Protein AF-A0A348NZU4-F1 (afdb_monomer)

Nearest PDB structures (foldseek):
  6n63-assembly1_A-2  TM=2.749E-01  e=9.359E+00  Bacillus thermotolerans

Radius of gyration: 24.14 Å; Cα contacts (8 Å, |Δi|>4): 125; chains: 1; bounding box: 86×50×65 Å

pLDDT: mean 83.08, std 14.69, range [43.44, 96.75]

Solvent-accessible surface area (backbone atoms only — not comparable to full-atom values): 9177 Å² total; per-residue (Å²): 138,81,87,81,83,78,77,77,78,71,71,75,77,76,75,78,59,59,68,66,48,52,54,33,46,44,37,43,55,51,35,53,50,51,49,52,45,66,75,73,54,88,54,62,79,61,49,61,56,48,52,56,51,52,53,51,50,47,50,50,52,41,21,52,49,51,31,54,50,37,58,75,42,63,61,69,43,71,56,90,98,50,76,77,40,77,54,50,66,66,57,48,31,51,46,29,57,78,37,34,90,55,45,45,53,54,45,31,48,50,32,42,80,46,81,42,73,66,43,33,66,64,30,52,54,22,48,50,53,24,53,52,46,54,49,52,53,51,54,54,48,53,54,50,51,54,52,50,52,53,50,51,52,53,54,51,53,62,60,74,76,108

Foldseek 3Di:
DDDDPPPPPPPPPPPDPVLLVCLLCLLVVLLVVLVVCLVPPPDLVVSLVVLVVSVLCSLLVSLVSLLVLCVVLVPFDDDPPDDGDNQPSVNSSCCCNVVVVPSVLVSLQCSVVSPDDNCNVSNVVSVVSSCVSSVVSNVVSVVVVVVVVVVVVVVVVVVVVD

Secondary structure (DSSP, 8-state):
-----------------HHHHHHHHHHHHHHHHHHHHHHH---HHHHHHHHHHHHHHHHHHHHHHHHHHHHHTTPPB--TTS--B---HHHHHHHHHHTHHHHHHHHHHHGGGGTSPP-HHHHHHHHHHHHHHHHHHHHHHHHHHHHHHHHHHHHHHHHHT-

Mean predicted aligned error: 9.35 Å

Structure (mmCIF, N/CA/C/O backbone):
data_AF-A0A348NZU4-F1
#
_entry.id   AF-A0A348NZU4-F1
#
loop_
_atom_site.group_PDB
_atom_site.id
_atom_site.type_symbol
_atom_site.label_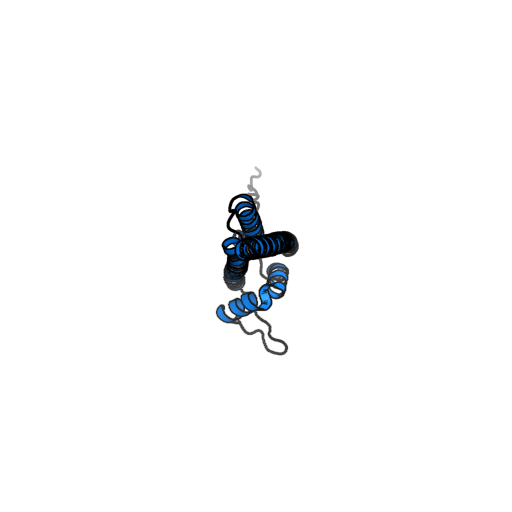atom_id
_atom_site.label_alt_id
_atom_site.label_comp_id
_atom_site.label_asym_id
_atom_site.label_entity_id
_atom_site.label_seq_id
_atom_site.pdbx_PDB_ins_code
_atom_site.Cartn_x
_atom_site.Cartn_y
_atom_site.Cartn_z
_atom_site.occupancy
_atom_site.B_iso_or_equiv
_atom_site.auth_seq_id
_atom_site.auth_comp_id
_atom_site.auth_asym_id
_atom_site.auth_atom_id
_atom_site.pdbx_PDB_model_num
ATOM 1 N N . MET A 1 1 ? -52.828 32.272 22.223 1.00 43.44 1 MET A N 1
ATOM 2 C CA . MET A 1 1 ? -51.726 32.696 21.336 1.00 43.44 1 MET A CA 1
ATOM 3 C C . MET A 1 1 ? -50.494 31.901 21.742 1.00 43.44 1 MET A C 1
ATOM 5 O O . MET A 1 1 ? -49.780 32.313 22.641 1.00 43.44 1 MET A O 1
ATOM 9 N N . GLU A 1 2 ? -50.460 30.599 21.468 1.00 45.62 2 GLU A N 1
ATOM 10 C CA . GLU A 1 2 ? -50.046 29.972 20.194 1.00 45.62 2 GLU A CA 1
ATOM 11 C C . GLU A 1 2 ? -48.579 30.257 19.826 1.00 45.62 2 GLU A C 1
ATOM 13 O O . GLU A 1 2 ? -48.223 31.330 19.358 1.00 45.62 2 GLU A O 1
ATOM 18 N N . GLU A 1 3 ? -47.760 29.242 20.125 1.00 50.81 3 GLU A N 1
ATOM 19 C CA . GLU A 1 3 ? -46.849 28.582 19.187 1.00 50.81 3 GLU A CA 1
ATOM 20 C C . GLU A 1 3 ? -45.723 29.392 18.518 1.00 50.81 3 GLU A C 1
ATOM 22 O O . GLU A 1 3 ? -45.912 30.100 17.539 1.00 50.81 3 GLU A O 1
ATOM 27 N N . SER A 1 4 ? -44.485 29.131 18.955 1.00 44.97 4 SER A N 1
ATOM 28 C CA . SER A 1 4 ? -43.408 28.762 18.023 1.00 44.97 4 SER A CA 1
ATOM 29 C C . SER A 1 4 ? -42.232 28.155 18.797 1.00 44.97 4 SER A C 1
ATOM 31 O O . SER A 1 4 ? -41.207 28.793 19.045 1.00 44.97 4 SER A O 1
ATOM 33 N N . LYS A 1 5 ? -42.362 26.886 19.210 1.00 51.88 5 LYS A N 1
ATOM 34 C CA . LYS A 1 5 ? -41.175 26.069 19.494 1.00 51.88 5 LYS A CA 1
ATOM 35 C C . LYS A 1 5 ? -40.518 25.800 18.144 1.00 51.88 5 LYS A C 1
ATOM 37 O O . LYS A 1 5 ? -40.930 24.888 17.435 1.00 51.88 5 LYS A O 1
ATOM 42 N N . ARG A 1 6 ? -39.514 26.604 17.781 1.00 49.66 6 ARG A N 1
ATOM 43 C CA . ARG A 1 6 ? -38.605 26.277 16.678 1.00 49.66 6 ARG A CA 1
ATOM 44 C C . ARG A 1 6 ? -37.961 24.932 16.989 1.00 49.66 6 ARG A C 1
ATOM 46 O O . ARG A 1 6 ? -37.033 24.839 17.786 1.00 49.66 6 ARG A O 1
ATOM 53 N N . THR A 1 7 ? -38.468 23.883 16.362 1.00 50.97 7 THR A N 1
ATOM 54 C CA . THR A 1 7 ? -37.725 22.653 16.138 1.00 50.97 7 THR A CA 1
ATOM 55 C C . THR A 1 7 ? -36.561 22.998 15.222 1.00 50.97 7 THR A C 1
ATOM 57 O O . THR A 1 7 ? -36.670 22.926 13.998 1.00 50.97 7 THR A O 1
ATOM 60 N N . GLU A 1 8 ? -35.440 23.407 15.814 1.00 48.34 8 GLU A N 1
ATOM 61 C CA . GLU A 1 8 ? -34.141 23.305 15.164 1.00 48.34 8 GLU A CA 1
ATOM 62 C C . GLU A 1 8 ? -33.879 21.819 14.924 1.00 48.34 8 GLU A C 1
ATOM 64 O O . GLU A 1 8 ? -33.349 21.089 15.762 1.00 48.34 8 GLU A O 1
ATOM 69 N N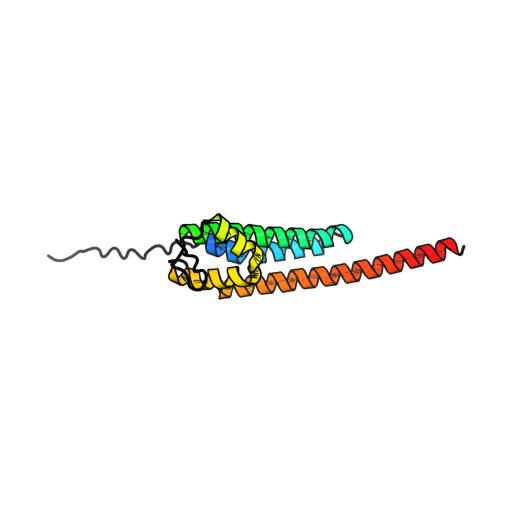 . SER A 1 9 ? -34.318 21.362 13.753 1.00 47.00 9 SER A N 1
ATOM 70 C CA . SER A 1 9 ? -33.854 20.146 13.105 1.00 47.00 9 SER A CA 1
ATOM 71 C C . SER A 1 9 ? -32.351 20.304 12.860 1.00 47.00 9 SER A C 1
ATOM 73 O O . SER A 1 9 ? -31.900 20.629 11.760 1.00 47.00 9 SER A O 1
ATOM 75 N N . SER A 1 10 ? -31.562 20.097 13.910 1.00 48.75 10 SER A N 1
ATOM 76 C CA . SER A 1 10 ? -30.127 19.892 13.814 1.00 48.75 10 SER A CA 1
ATOM 77 C C . SER A 1 10 ? -29.921 18.520 13.186 1.00 48.75 10 SER A C 1
ATOM 79 O O . SER A 1 10 ? -29.762 17.511 13.866 1.00 48.75 10 SER A O 1
ATOM 81 N N . ILE A 1 11 ? -29.975 18.465 11.852 1.00 56.72 11 ILE A N 1
ATOM 82 C CA . ILE A 1 11 ? -29.445 17.325 11.107 1.00 56.72 11 ILE A CA 1
ATOM 83 C C . ILE A 1 11 ? -28.011 17.166 11.621 1.00 56.72 11 ILE A C 1
ATOM 85 O O . ILE A 1 11 ? -27.210 18.085 11.421 1.00 56.72 11 ILE A O 1
ATOM 89 N N . PRO A 1 12 ? -27.669 16.078 12.337 1.00 46.19 12 PRO A N 1
ATOM 90 C CA . PRO A 1 12 ? -26.336 15.944 12.887 1.00 46.19 12 PRO A CA 1
ATOM 91 C C . PRO A 1 12 ? -25.381 15.936 11.701 1.00 46.19 12 PRO A C 1
ATOM 93 O O . PRO A 1 12 ? -25.459 15.055 10.842 1.00 46.19 12 PRO A O 1
ATOM 96 N N . ALA A 1 13 ? -24.516 16.951 11.622 1.00 51.81 13 ALA A N 1
ATOM 97 C CA . ALA A 1 13 ? -23.493 17.036 10.597 1.00 51.81 13 ALA A CA 1
ATOM 98 C C . ALA A 1 13 ? -22.702 15.727 10.640 1.00 51.81 13 ALA A C 1
ATOM 100 O O . ALA A 1 13 ? -21.972 15.449 11.595 1.00 51.81 13 ALA A O 1
ATOM 101 N N . LYS A 1 14 ? -22.924 14.872 9.638 1.00 56.31 14 LYS A N 1
ATOM 102 C CA . LYS A 1 14 ? -22.301 13.557 9.533 1.00 56.31 14 LYS A CA 1
ATOM 103 C C . LYS A 1 14 ? -20.797 13.780 9.472 1.00 56.31 14 LYS A C 1
ATOM 105 O O . LYS A 1 14 ? -20.267 14.146 8.427 1.00 56.31 14 LYS A O 1
ATOM 110 N N . LYS A 1 15 ? -20.123 13.614 10.612 1.00 69.12 15 LYS A N 1
ATOM 111 C CA . LYS A 1 15 ? -18.692 13.884 10.744 1.00 69.12 15 LYS A CA 1
ATOM 112 C C . LYS A 1 15 ? -17.953 13.061 9.689 1.00 69.12 15 LYS A C 1
ATOM 114 O O . LYS A 1 15 ? -18.077 11.835 9.658 1.00 69.12 15 LYS A O 1
ATOM 119 N N . ILE A 1 16 ? -17.247 13.740 8.789 1.00 70.69 16 ILE A N 1
ATOM 120 C CA . ILE A 1 16 ? -16.512 13.088 7.705 1.00 70.69 16 ILE A CA 1
ATOM 121 C C . ILE A 1 16 ? -15.408 12.231 8.337 1.00 70.69 16 ILE A C 1
ATOM 123 O O . ILE A 1 16 ? -14.595 12.715 9.127 1.00 70.69 16 ILE A O 1
ATOM 127 N N . ASP A 1 17 ? -15.402 10.939 8.013 1.00 85.00 17 ASP A N 1
ATOM 128 C CA . ASP A 1 17 ? -14.414 9.970 8.494 1.00 85.00 17 ASP A CA 1
ATOM 129 C C . ASP A 1 17 ? -13.147 10.051 7.632 1.00 85.00 17 ASP A C 1
ATOM 131 O O . ASP A 1 17 ? -12.917 9.226 6.750 1.00 85.00 17 ASP A O 1
ATOM 135 N N . ILE A 1 18 ? -12.365 11.115 7.843 1.00 89.94 18 ILE A N 1
ATOM 136 C CA . ILE A 1 18 ? -11.174 11.432 7.039 1.00 89.94 18 ILE A CA 1
ATOM 137 C C . ILE A 1 18 ? -10.131 10.315 7.138 1.00 89.94 18 ILE A C 1
ATOM 139 O O . ILE A 1 18 ? -9.565 9.920 6.124 1.00 89.94 18 ILE A O 1
ATOM 143 N N . ILE A 1 19 ? -9.895 9.775 8.340 1.00 90.12 19 ILE A N 1
ATOM 144 C CA . ILE A 1 19 ? -8.892 8.719 8.534 1.00 90.12 19 ILE A CA 1
ATOM 145 C C . ILE A 1 19 ? -9.328 7.448 7.803 1.00 90.12 19 ILE A C 1
ATOM 147 O O . ILE A 1 19 ? -8.547 6.893 7.033 1.00 90.12 19 ILE A O 1
ATOM 151 N N . GLY A 1 20 ? -10.592 7.036 7.957 1.00 90.00 20 GLY A N 1
ATOM 152 C CA . GLY A 1 20 ? -11.137 5.903 7.215 1.00 90.00 20 GLY A CA 1
ATOM 153 C C . GLY A 1 20 ? -11.099 6.105 5.695 1.00 90.00 20 GLY A C 1
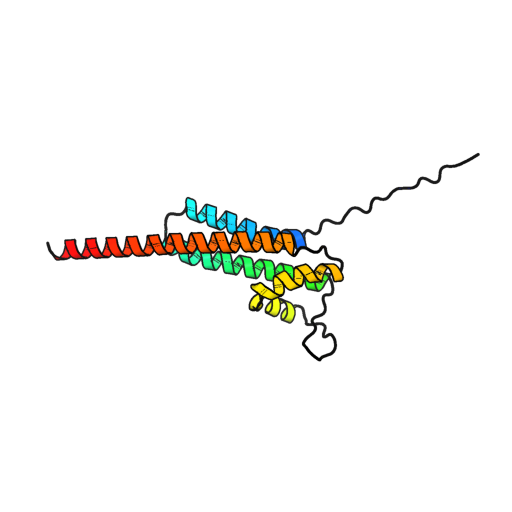ATOM 154 O O . GLY A 1 20 ? -10.803 5.170 4.955 1.00 90.00 20 GLY A O 1
ATOM 155 N N . PHE A 1 21 ? -11.336 7.325 5.214 1.00 91.94 21 PHE A N 1
ATOM 156 C CA . PHE A 1 21 ? -11.216 7.650 3.793 1.00 91.94 21 PHE A CA 1
ATOM 157 C C . PHE A 1 21 ? -9.770 7.533 3.286 1.00 91.94 21 PHE A C 1
ATOM 159 O O . PHE A 1 21 ? -9.535 6.884 2.268 1.00 91.94 21 PHE A O 1
ATOM 166 N N . LEU A 1 22 ? -8.796 8.092 4.014 1.00 94.69 22 LEU A N 1
ATOM 167 C CA . LEU A 1 22 ? -7.371 8.014 3.665 1.00 94.69 22 LEU A CA 1
ATOM 168 C C . LEU A 1 22 ? -6.860 6.568 3.616 1.00 94.69 22 LEU A C 1
ATOM 170 O O . LEU A 1 22 ? -6.074 6.206 2.743 1.00 94.69 22 LEU A O 1
ATOM 174 N N . MET A 1 23 ? -7.352 5.734 4.530 1.00 92.44 23 MET A N 1
ATOM 175 C CA . MET A 1 23 ? -7.081 4.300 4.577 1.00 92.44 23 MET A CA 1
ATOM 176 C C . MET A 1 23 ? -7.514 3.583 3.289 1.00 92.44 23 MET A C 1
ATOM 178 O O . MET A 1 23 ? -6.752 2.794 2.740 1.00 92.44 23 MET A O 1
ATOM 182 N N . VAL A 1 24 ? -8.701 3.911 2.771 1.00 94.31 24 VAL A N 1
ATOM 183 C CA . VAL A 1 24 ? -9.248 3.318 1.540 1.00 94.31 24 VAL A CA 1
ATOM 184 C C . VAL A 1 24 ? -8.583 3.869 0.281 1.00 94.31 24 VAL A C 1
ATOM 186 O O . VAL A 1 24 ? -8.318 3.112 -0.649 1.00 94.31 24 VAL A O 1
ATOM 189 N N . ILE A 1 25 ? -8.328 5.175 0.211 1.00 95.56 25 ILE A N 1
ATOM 190 C CA . ILE A 1 25 ? -7.815 5.812 -1.011 1.00 95.56 25 ILE A CA 1
ATOM 191 C C . ILE A 1 25 ? -6.309 5.572 -1.211 1.00 95.56 25 ILE A C 1
ATOM 193 O O . ILE A 1 25 ? -5.827 5.617 -2.337 1.00 95.56 25 ILE A O 1
ATOM 197 N N . SER A 1 26 ? -5.556 5.288 -0.144 1.00 95.06 26 SER A N 1
ATOM 198 C CA . SER A 1 26 ? -4.098 5.116 -0.199 1.00 95.06 26 SER A CA 1
ATOM 199 C C . SER A 1 26 ? -3.627 4.055 -1.215 1.00 95.06 26 SER A C 1
ATOM 201 O O . SER A 1 26 ? -2.773 4.391 -2.044 1.00 95.06 26 SER A O 1
ATOM 203 N N . PRO A 1 27 ? -4.165 2.819 -1.235 1.00 95.38 27 PRO A N 1
ATOM 204 C CA . PRO A 1 27 ? -3.790 1.836 -2.252 1.00 95.38 27 PRO A CA 1
ATOM 205 C C . PRO A 1 27 ? -4.201 2.251 -3.672 1.00 95.38 27 PRO A C 1
ATOM 207 O O . PRO A 1 27 ? -3.474 1.970 -4.623 1.00 95.38 27 PRO A O 1
ATOM 210 N N . LEU A 1 28 ? -5.309 2.985 -3.836 1.00 96.31 28 LEU A N 1
ATOM 211 C CA . LEU A 1 28 ? -5.722 3.516 -5.142 1.00 96.31 28 LEU A CA 1
ATOM 212 C C . LEU A 1 28 ? -4.737 4.568 -5.660 1.00 96.31 28 LEU A C 1
ATOM 214 O O . LEU A 1 28 ? -4.289 4.473 -6.798 1.00 96.31 28 LEU A O 1
ATOM 218 N N . ILE A 1 29 ? -4.340 5.524 -4.816 1.00 96.62 29 ILE A N 1
ATOM 219 C CA . ILE A 1 29 ? -3.323 6.530 -5.164 1.00 96.62 29 ILE A CA 1
ATOM 220 C C . ILE A 1 29 ? -2.005 5.841 -5.522 1.00 96.62 29 ILE A C 1
ATOM 222 O O . ILE A 1 29 ? -1.381 6.183 -6.522 1.00 96.62 29 ILE A O 1
ATOM 226 N N . SER A 1 30 ? -1.618 4.827 -4.748 1.00 96.00 30 SER A N 1
ATOM 227 C CA . SER A 1 30 ? -0.408 4.041 -5.008 1.00 96.00 30 SER A CA 1
ATOM 228 C C . SER A 1 30 ? -0.491 3.301 -6.350 1.00 96.00 30 SER A C 1
ATOM 230 O O . SER A 1 30 ? 0.486 3.263 -7.088 1.00 96.00 30 SER A O 1
ATOM 232 N N . SER A 1 31 ? -1.669 2.781 -6.712 1.00 95.81 31 SER A N 1
ATOM 233 C CA . SER A 1 31 ? -1.916 2.153 -8.020 1.00 95.81 31 SER A CA 1
ATOM 234 C C . SER A 1 31 ? -1.753 3.147 -9.168 1.00 95.81 31 SER A C 1
ATOM 236 O O . SER A 1 31 ? -1.063 2.853 -10.139 1.00 95.81 31 SER A O 1
ATOM 238 N N . ILE A 1 32 ? -2.359 4.333 -9.054 1.00 95.44 32 ILE A N 1
ATOM 239 C CA . ILE A 1 32 ? -2.252 5.398 -10.064 1.00 95.44 32 ILE A CA 1
ATOM 240 C C . ILE A 1 32 ? -0.791 5.820 -10.228 1.00 95.44 32 ILE A C 1
ATOM 242 O O . ILE A 1 32 ? -0.312 5.968 -11.348 1.00 95.44 32 ILE A O 1
ATOM 246 N N . PHE A 1 33 ? -0.074 5.967 -9.115 1.00 93.69 33 PHE A N 1
ATOM 247 C CA . PHE A 1 33 ? 1.342 6.309 -9.118 1.00 93.69 33 PHE A CA 1
ATOM 248 C C . PHE A 1 33 ? 2.198 5.245 -9.816 1.00 93.69 33 PHE A C 1
ATOM 250 O O . PHE A 1 33 ? 3.050 5.596 -10.628 1.00 93.69 33 PHE A O 1
ATOM 257 N N . LEU A 1 34 ? 1.937 3.955 -9.569 1.00 92.75 34 LEU A N 1
ATOM 258 C CA . LEU A 1 34 ? 2.610 2.853 -10.267 1.00 92.75 34 LEU A CA 1
ATOM 259 C C . LEU A 1 34 ? 2.350 2.882 -11.774 1.00 92.75 34 LEU A C 1
ATOM 261 O O . LEU A 1 34 ? 3.286 2.719 -12.548 1.00 92.75 34 LEU A O 1
ATOM 265 N N . TRP A 1 35 ? 1.106 3.116 -12.195 1.00 93.75 35 TRP A N 1
ATOM 266 C CA . TRP A 1 35 ? 0.755 3.217 -13.613 1.00 93.75 35 TRP A CA 1
ATOM 267 C C . TRP A 1 35 ? 1.406 4.414 -14.294 1.00 93.75 35 TRP A C 1
ATOM 269 O O . TRP A 1 35 ? 1.950 4.271 -15.384 1.00 93.75 35 TRP A O 1
ATOM 279 N N . TYR A 1 36 ? 1.390 5.578 -13.645 1.00 91.06 36 TYR A N 1
ATOM 280 C CA . TYR A 1 36 ? 2.106 6.752 -14.130 1.00 91.06 36 TYR A CA 1
ATOM 281 C C . TYR A 1 36 ? 3.591 6.426 -14.321 1.00 91.06 36 TYR A C 1
ATOM 283 O O . TYR A 1 36 ? 4.143 6.615 -15.400 1.00 91.06 36 TYR A O 1
ATOM 291 N N . TRP A 1 37 ? 4.229 5.843 -13.309 1.00 88.38 37 TRP A N 1
ATOM 292 C CA . TRP A 1 37 ? 5.635 5.467 -13.401 1.00 88.38 37 TRP A CA 1
ATOM 293 C C . TRP A 1 37 ? 5.888 4.460 -14.535 1.00 88.38 37 TRP A C 1
ATOM 295 O O . TRP A 1 37 ? 6.821 4.641 -15.309 1.00 88.38 37 TRP A O 1
ATOM 305 N N . PHE A 1 38 ? 5.031 3.445 -14.676 1.00 88.44 38 PHE A N 1
ATOM 306 C CA . PHE A 1 38 ? 5.124 2.410 -15.714 1.00 88.44 38 PHE A CA 1
ATOM 307 C C . PHE A 1 38 ? 4.985 2.935 -17.140 1.00 88.44 38 PHE A C 1
ATOM 309 O O . PHE A 1 38 ? 5.598 2.386 -18.050 1.00 88.44 38 PHE A O 1
ATOM 316 N N . LEU A 1 39 ? 4.201 3.992 -17.348 1.00 88.12 39 LEU A N 1
ATOM 317 C CA . LEU A 1 39 ? 4.003 4.573 -18.674 1.00 88.12 39 LEU A CA 1
ATOM 318 C C . LEU A 1 39 ? 5.092 5.577 -19.066 1.00 88.12 39 LEU A C 1
ATOM 320 O O . LEU A 1 39 ? 5.333 5.755 -20.257 1.00 88.12 39 LEU A O 1
ATOM 324 N N . TYR A 1 40 ? 5.720 6.245 -18.094 1.00 84.31 40 TYR A N 1
ATOM 325 C CA . TYR A 1 40 ? 6.592 7.395 -18.363 1.00 84.31 40 TYR A CA 1
ATOM 326 C C . TYR A 1 40 ? 8.074 7.180 -18.040 1.00 84.31 40 TYR A C 1
ATOM 328 O O . TYR A 1 40 ? 8.892 8.002 -18.451 1.00 84.31 40 TYR A O 1
ATOM 336 N N . ILE A 1 41 ? 8.451 6.125 -17.310 1.00 76.94 41 ILE A N 1
ATOM 337 C CA . ILE A 1 41 ? 9.845 5.890 -16.911 1.00 76.94 41 ILE A CA 1
ATOM 338 C C . ILE A 1 41 ? 10.374 4.623 -17.579 1.00 76.94 41 ILE A C 1
ATOM 340 O O . ILE A 1 41 ? 9.940 3.520 -17.279 1.00 76.94 41 ILE A O 1
ATOM 344 N N . ASP A 1 42 ? 11.360 4.802 -18.459 1.00 70.69 42 ASP A N 1
ATOM 345 C CA . ASP A 1 42 ? 11.856 3.756 -19.370 1.00 70.69 42 ASP A CA 1
ATOM 346 C C . ASP A 1 42 ? 12.941 2.848 -18.752 1.00 70.69 42 ASP A C 1
ATOM 348 O O . ASP A 1 42 ? 13.435 1.912 -19.374 1.00 70.69 42 ASP A O 1
ATOM 352 N N . VAL A 1 43 ? 13.359 3.116 -17.508 1.00 74.69 43 VAL A N 1
ATOM 353 C CA . VAL A 1 43 ? 14.467 2.387 -16.870 1.00 74.69 43 VAL A CA 1
ATOM 354 C C . VAL A 1 43 ? 13.945 1.160 -16.115 1.00 74.69 43 VAL A C 1
ATOM 356 O O . VAL A 1 43 ? 13.563 1.250 -14.948 1.00 74.69 43 VAL A O 1
ATOM 359 N N . ILE A 1 44 ? 13.976 -0.004 -16.770 1.00 71.62 44 ILE A N 1
ATOM 360 C CA . ILE A 1 44 ? 13.388 -1.270 -16.286 1.00 71.62 44 ILE A CA 1
ATOM 361 C C . ILE A 1 44 ? 13.950 -1.727 -14.929 1.00 71.62 44 ILE A C 1
ATOM 363 O O . ILE A 1 44 ? 13.180 -2.005 -14.011 1.00 71.62 44 ILE A O 1
ATOM 367 N N . VAL A 1 45 ? 15.280 -1.765 -14.759 1.00 70.44 45 VAL A N 1
ATOM 368 C CA . VAL A 1 45 ? 15.919 -2.247 -13.509 1.00 70.44 45 VAL A CA 1
ATOM 369 C C . VAL A 1 45 ? 15.535 -1.381 -12.308 1.00 70.44 45 VAL A C 1
ATOM 371 O O . VAL A 1 45 ? 15.273 -1.884 -11.215 1.00 70.44 45 VAL A O 1
ATOM 374 N N . VAL A 1 46 ? 15.473 -0.068 -12.530 1.00 73.56 46 VAL A N 1
ATOM 375 C CA . VAL A 1 46 ? 15.029 0.909 -11.536 1.00 73.56 46 VAL A CA 1
ATOM 376 C C . VAL A 1 46 ? 13.555 0.645 -11.236 1.00 73.56 46 VAL A C 1
ATOM 378 O O . VAL A 1 46 ? 13.202 0.419 -10.089 1.00 73.56 46 VAL A O 1
ATOM 381 N N . MET A 1 47 ? 12.693 0.531 -12.244 1.00 74.69 47 MET A N 1
ATOM 382 C CA . MET A 1 47 ? 11.261 0.305 -12.041 1.00 74.69 47 MET A CA 1
ATOM 383 C C . MET A 1 47 ? 10.912 -0.903 -11.154 1.00 74.69 47 MET A C 1
ATOM 385 O O . MET A 1 47 ? 10.064 -0.761 -10.269 1.00 74.69 47 MET A O 1
ATOM 389 N N . THR A 1 48 ? 11.565 -2.058 -11.320 1.00 78.44 48 THR A N 1
ATOM 390 C CA . THR A 1 48 ? 11.252 -3.261 -10.523 1.00 78.44 48 THR A CA 1
ATOM 391 C C . THR A 1 48 ? 11.469 -3.037 -9.023 1.00 78.44 48 THR A C 1
ATOM 393 O O . THR A 1 48 ? 10.638 -3.438 -8.208 1.00 78.44 48 THR A O 1
ATOM 396 N N . GLN A 1 49 ? 12.540 -2.339 -8.631 1.00 83.12 49 GLN A N 1
ATOM 397 C CA . GLN A 1 49 ? 12.805 -2.025 -7.221 1.00 83.12 49 GLN A CA 1
ATOM 398 C C . GLN A 1 49 ? 11.770 -1.050 -6.647 1.00 83.12 49 GLN A C 1
ATOM 400 O O . GLN A 1 49 ? 11.359 -1.175 -5.491 1.00 83.12 49 GLN A O 1
ATOM 405 N N . TYR A 1 50 ? 11.300 -0.102 -7.458 1.00 85.75 50 TYR A N 1
ATOM 406 C CA . TYR A 1 50 ? 10.360 0.923 -7.012 1.00 85.75 50 TYR A CA 1
ATOM 407 C C . TYR A 1 50 ? 8.965 0.353 -6.752 1.00 85.75 50 TYR A C 1
ATOM 409 O O . TYR A 1 50 ? 8.275 0.863 -5.871 1.00 85.75 50 TYR A O 1
ATOM 417 N N . ILE A 1 51 ? 8.566 -0.740 -7.415 1.00 90.12 51 ILE A N 1
ATOM 418 C CA . ILE A 1 51 ? 7.315 -1.446 -7.085 1.00 90.12 51 ILE A CA 1
ATOM 419 C C . ILE A 1 51 ? 7.329 -1.900 -5.624 1.00 90.12 51 ILE A C 1
ATOM 421 O O . ILE A 1 51 ? 6.373 -1.641 -4.893 1.00 90.12 51 ILE A O 1
ATOM 425 N N . PHE A 1 52 ? 8.422 -2.521 -5.172 1.00 90.50 52 PHE A N 1
ATOM 426 C CA . PHE A 1 52 ? 8.557 -2.962 -3.782 1.00 90.50 52 PHE A CA 1
ATOM 427 C C . PHE A 1 52 ? 8.576 -1.791 -2.802 1.00 90.50 52 PHE A C 1
ATOM 429 O O . PHE A 1 52 ? 7.968 -1.880 -1.736 1.00 90.50 52 PHE A O 1
ATOM 436 N N . VAL A 1 53 ? 9.216 -0.678 -3.171 1.00 92.19 53 VAL A N 1
ATOM 437 C CA . VAL A 1 53 ? 9.207 0.548 -2.361 1.00 92.19 53 VAL A CA 1
ATOM 438 C C . VAL A 1 53 ? 7.790 1.095 -2.223 1.00 92.19 53 VAL A C 1
ATOM 440 O O . VAL A 1 53 ? 7.362 1.389 -1.109 1.00 92.19 53 VAL A O 1
ATOM 443 N N . VAL A 1 54 ? 7.033 1.189 -3.318 1.00 94.19 54 VAL A N 1
ATOM 444 C CA . VAL A 1 54 ? 5.641 1.653 -3.277 1.00 94.19 54 VAL A CA 1
ATOM 445 C C . VAL A 1 54 ? 4.793 0.706 -2.431 1.00 94.19 54 VAL A C 1
ATOM 447 O O . VAL A 1 54 ? 4.104 1.178 -1.536 1.00 94.19 54 VAL A O 1
ATOM 450 N N . LEU A 1 55 ? 4.902 -0.613 -2.621 1.00 93.56 55 LEU A N 1
ATOM 451 C CA . LEU A 1 55 ? 4.209 -1.609 -1.793 1.00 93.56 55 LEU A CA 1
ATOM 452 C C . LEU A 1 55 ? 4.510 -1.424 -0.301 1.00 93.56 55 LEU A C 1
ATOM 454 O O . LEU A 1 55 ? 3.586 -1.343 0.512 1.00 93.56 55 LEU A O 1
ATOM 458 N N . ALA A 1 56 ? 5.790 -1.310 0.059 1.00 94.50 56 ALA A N 1
ATOM 459 C CA . ALA A 1 56 ? 6.222 -1.115 1.436 1.00 94.50 56 ALA A CA 1
ATOM 460 C C . ALA A 1 56 ? 5.681 0.196 2.021 1.00 94.50 56 ALA A C 1
ATOM 462 O O . ALA A 1 56 ? 5.155 0.199 3.135 1.00 94.50 56 ALA A O 1
ATOM 463 N N . LEU A 1 57 ? 5.746 1.297 1.267 1.00 96.00 57 LEU A N 1
ATOM 464 C CA . LEU A 1 57 ? 5.227 2.596 1.691 1.00 96.00 57 LEU A CA 1
ATOM 465 C C . LEU A 1 57 ? 3.705 2.578 1.856 1.00 96.00 57 LEU A C 1
ATOM 467 O O . LEU A 1 57 ? 3.207 3.107 2.847 1.00 96.00 57 LEU A O 1
ATOM 471 N N . THR A 1 58 ? 2.958 1.941 0.951 1.00 95.81 58 THR A N 1
ATOM 472 C CA . THR A 1 58 ? 1.498 1.806 1.057 1.00 95.81 58 THR A CA 1
ATOM 473 C C . THR A 1 58 ? 1.113 1.011 2.304 1.00 95.81 58 THR A C 1
ATOM 475 O O . THR A 1 58 ? 0.263 1.451 3.084 1.00 95.81 58 THR A O 1
ATOM 478 N N . VAL A 1 59 ? 1.754 -0.139 2.534 1.00 95.38 59 VAL A N 1
ATOM 479 C CA . VAL A 1 59 ? 1.510 -0.984 3.713 1.00 95.38 59 VAL A CA 1
ATOM 480 C C . VAL A 1 59 ? 1.871 -0.238 4.995 1.00 95.38 59 VAL A C 1
ATOM 482 O O . VAL A 1 59 ? 1.077 -0.213 5.937 1.00 95.38 59 VAL A O 1
ATOM 485 N N . LEU A 1 60 ? 3.024 0.430 5.032 1.00 96.56 60 LEU A N 1
ATOM 486 C CA . LEU A 1 60 ? 3.470 1.204 6.188 1.00 96.56 60 LEU A CA 1
ATOM 487 C C . LEU A 1 60 ? 2.520 2.369 6.483 1.00 96.56 60 LEU A C 1
ATOM 489 O O . LEU A 1 60 ? 2.070 2.533 7.616 1.00 96.56 60 LEU A O 1
ATOM 493 N N . PHE A 1 61 ? 2.162 3.149 5.465 1.00 96.19 61 PHE A N 1
ATOM 494 C CA . PHE A 1 61 ? 1.277 4.300 5.602 1.00 96.19 61 PHE A CA 1
ATOM 495 C C . PHE A 1 61 ? -0.108 3.889 6.105 1.00 96.19 61 PHE A C 1
ATOM 497 O O . PHE A 1 61 ? -0.603 4.422 7.100 1.00 96.19 61 PHE A O 1
ATOM 504 N N . THR A 1 62 ? -0.721 2.886 5.475 1.00 95.12 62 THR A N 1
ATOM 505 C CA . THR A 1 62 ? -2.025 2.369 5.907 1.00 95.12 62 THR A CA 1
ATOM 506 C C . THR A 1 62 ? -1.964 1.767 7.311 1.00 95.12 62 THR A C 1
ATOM 508 O O . THR A 1 62 ? -2.897 1.956 8.090 1.00 95.12 62 THR A O 1
ATOM 511 N N . THR A 1 63 ? -0.856 1.126 7.684 1.00 95.00 63 THR A N 1
ATOM 512 C CA . THR A 1 63 ? -0.616 0.609 9.039 1.00 95.00 63 THR A CA 1
ATOM 513 C C . THR A 1 63 ? -0.542 1.719 10.087 1.00 95.00 63 THR A C 1
ATOM 515 O O . THR A 1 63 ? -1.147 1.599 11.158 1.00 95.00 63 THR A O 1
ATOM 518 N N . ILE A 1 64 ? 0.149 2.821 9.789 1.00 94.81 64 ILE A N 1
ATOM 519 C CA . ILE A 1 64 ? 0.201 3.999 10.665 1.00 94.81 64 ILE A CA 1
ATOM 520 C C . ILE A 1 64 ? -1.213 4.548 10.867 1.00 94.81 64 ILE A C 1
ATOM 522 O O . ILE A 1 64 ? -1.645 4.726 12.009 1.00 94.81 64 ILE A O 1
ATOM 526 N N . LEU A 1 65 ? -1.971 4.729 9.781 1.00 94.62 65 LEU A N 1
ATOM 527 C CA . LEU A 1 65 ? -3.357 5.195 9.851 1.00 94.62 65 LEU A CA 1
ATOM 528 C C . LEU A 1 65 ? -4.241 4.252 10.675 1.00 94.62 65 LEU A C 1
ATOM 530 O O . LEU A 1 65 ? -4.955 4.715 11.561 1.00 94.62 65 LEU A O 1
ATOM 534 N N . ALA A 1 66 ? -4.152 2.938 10.447 1.00 92.75 66 ALA A N 1
ATOM 535 C CA . ALA A 1 66 ? -4.902 1.935 11.203 1.00 92.75 66 ALA A CA 1
ATOM 536 C C . ALA A 1 66 ? -4.573 1.981 12.692 1.00 92.75 66 ALA A C 1
ATOM 538 O O . ALA A 1 66 ? -5.459 1.881 13.538 1.00 92.75 66 ALA A O 1
ATOM 539 N N . THR A 1 67 ? -3.300 2.166 13.028 1.00 92.88 67 THR A N 1
ATOM 540 C CA . THR A 1 67 ? -2.849 2.253 14.416 1.00 92.88 67 THR A CA 1
ATOM 541 C C . THR A 1 67 ? -3.442 3.481 15.096 1.00 92.88 67 THR A C 1
ATOM 543 O O . THR A 1 67 ? -4.064 3.342 16.152 1.00 92.88 67 THR A O 1
ATOM 546 N N . ILE A 1 68 ? -3.327 4.656 14.472 1.00 92.06 68 ILE A N 1
ATOM 547 C CA . ILE A 1 68 ? -3.879 5.917 14.988 1.00 92.06 68 ILE A CA 1
ATOM 548 C C . ILE A 1 68 ? -5.399 5.810 15.149 1.00 92.06 68 ILE A C 1
ATOM 550 O O . ILE A 1 68 ? -5.936 6.124 16.213 1.00 92.06 68 ILE A O 1
ATOM 554 N N . ASP A 1 69 ? -6.093 5.314 14.126 1.00 90.94 69 ASP A N 1
ATOM 555 C CA . ASP A 1 69 ? -7.549 5.179 14.127 1.00 90.94 69 ASP A CA 1
ATOM 556 C C . ASP A 1 69 ? -8.015 4.163 15.179 1.00 90.94 69 ASP A C 1
ATOM 558 O O . ASP A 1 69 ? -8.951 4.409 15.937 1.00 90.94 69 ASP A O 1
ATOM 562 N N . SER A 1 70 ? -7.310 3.040 15.324 1.00 89.19 70 SER A N 1
ATOM 563 C CA . SER A 1 70 ? -7.612 2.023 16.338 1.00 89.19 70 SER A CA 1
ATOM 564 C C . SER A 1 70 ? -7.373 2.511 17.767 1.00 89.19 70 SER A C 1
ATOM 566 O O . SER A 1 70 ? -8.049 2.054 18.691 1.00 89.19 70 SER A O 1
ATOM 568 N N . HIS A 1 71 ? -6.415 3.418 17.971 1.00 87.88 71 HIS A N 1
ATOM 569 C CA . HIS A 1 71 ? -6.180 4.051 19.261 1.00 87.88 71 HIS A CA 1
ATOM 570 C C . HIS A 1 71 ? -7.291 5.055 19.570 1.00 87.88 71 HIS A C 1
ATOM 572 O O . HIS A 1 71 ? -7.889 4.996 20.641 1.00 87.88 71 HIS A O 1
ATOM 578 N N . ARG A 1 72 ? -7.636 5.908 18.598 1.00 87.19 72 ARG A N 1
ATOM 579 C CA . ARG A 1 72 ? -8.717 6.895 18.712 1.00 87.19 72 ARG A CA 1
ATOM 580 C C . ARG A 1 72 ? -10.080 6.252 18.980 1.00 87.19 72 ARG A C 1
ATOM 582 O O . ARG A 1 72 ? -10.848 6.781 19.773 1.00 87.19 72 ARG A O 1
ATOM 589 N N . LEU A 1 73 ? -10.375 5.125 18.334 1.00 85.50 73 LEU A N 1
ATOM 590 C CA . LEU A 1 73 ? -11.629 4.384 18.510 1.00 85.50 73 LEU A CA 1
ATOM 591 C C . LEU A 1 73 ? -11.615 3.450 19.736 1.00 85.50 73 LEU A C 1
ATOM 593 O O . LEU A 1 73 ? -12.588 2.743 19.983 1.00 85.50 73 LEU A O 1
ATOM 597 N N . GLY A 1 74 ? -10.523 3.406 20.508 1.00 82.38 74 GLY A N 1
ATOM 598 C CA . GLY A 1 74 ? -10.441 2.583 21.718 1.00 82.38 74 GLY A CA 1
ATOM 599 C C . GLY A 1 74 ? -10.503 1.076 21.447 1.00 82.38 74 GLY A C 1
ATOM 600 O O . GLY A 1 74 ? -10.999 0.314 22.278 1.00 82.38 74 GLY A O 1
ATOM 601 N N . LEU A 1 75 ? -10.014 0.622 20.287 1.00 80.62 75 LEU A N 1
ATOM 602 C CA . LEU A 1 75 ? -10.059 -0.789 19.915 1.00 80.62 75 LEU A CA 1
ATOM 603 C C . LEU A 1 75 ? -9.266 -1.627 20.923 1.00 80.62 75 LEU A C 1
ATOM 605 O O . LEU A 1 75 ? -8.084 -1.378 21.170 1.00 80.62 75 LEU A O 1
ATOM 609 N N . LYS A 1 76 ? -9.903 -2.650 21.482 1.00 74.00 76 LYS A N 1
ATOM 610 C CA . LYS A 1 76 ? -9.262 -3.578 22.414 1.00 74.00 76 LYS A CA 1
ATOM 611 C C . LYS A 1 76 ? -8.719 -4.784 21.658 1.00 74.00 76 LYS A C 1
ATOM 613 O O . LYS A 1 76 ? -9.396 -5.336 20.791 1.00 74.00 76 LYS A O 1
ATOM 618 N N . VAL A 1 77 ? -7.498 -5.198 21.985 1.00 67.50 77 VAL A N 1
ATOM 619 C CA . VAL A 1 77 ? -6.880 -6.386 21.387 1.00 67.50 77 VAL A CA 1
ATOM 620 C C . VAL A 1 77 ? -7.215 -7.579 22.274 1.00 67.50 77 VAL A C 1
ATOM 622 O O . VAL A 1 77 ? -6.849 -7.616 23.445 1.00 67.50 77 VAL A O 1
ATOM 625 N N . ARG A 1 78 ? -7.929 -8.564 21.726 1.00 63.00 78 ARG A N 1
ATOM 626 C CA . ARG A 1 78 ? -8.186 -9.829 22.420 1.00 63.00 78 ARG A CA 1
ATOM 627 C C . ARG A 1 78 ? -7.219 -10.880 21.890 1.00 63.00 78 ARG A C 1
ATOM 629 O O . ARG A 1 78 ? -7.339 -11.293 20.740 1.00 63.00 78 ARG A O 1
ATOM 636 N N . ILE A 1 79 ? -6.278 -11.298 22.728 1.00 60.97 79 ILE A N 1
ATOM 637 C CA . ILE A 1 79 ? -5.444 -12.476 22.479 1.00 60.97 79 ILE A CA 1
ATOM 638 C C . ILE A 1 79 ? -6.211 -13.675 23.048 1.00 60.97 79 ILE A C 1
ATOM 640 O O . ILE A 1 79 ? -6.762 -13.587 24.147 1.00 60.97 79 ILE A O 1
ATOM 644 N N . PHE A 1 80 ? -6.325 -14.748 22.264 1.00 48.81 80 PHE A N 1
ATOM 645 C CA . PHE A 1 80 ? -7.133 -15.937 22.565 1.00 48.81 80 PHE A CA 1
ATOM 646 C C . PHE A 1 80 ? -6.981 -16.384 24.034 1.00 48.81 80 PHE A C 1
ATOM 648 O O . PHE A 1 80 ? -5.869 -16.568 24.522 1.00 48.81 80 PHE A O 1
ATOM 655 N N . GLY A 1 81 ? -8.103 -16.522 24.750 1.00 53.31 81 GLY A N 1
ATOM 656 C CA . GLY A 1 81 ? -8.142 -17.070 26.113 1.00 53.31 81 GLY A CA 1
ATOM 657 C C . GLY A 1 81 ? -7.752 -16.137 27.271 1.00 53.31 81 GLY A C 1
ATOM 658 O O . GLY A 1 81 ? -7.896 -16.546 28.420 1.00 53.31 81 GLY A O 1
ATOM 659 N N . LYS A 1 82 ? -7.309 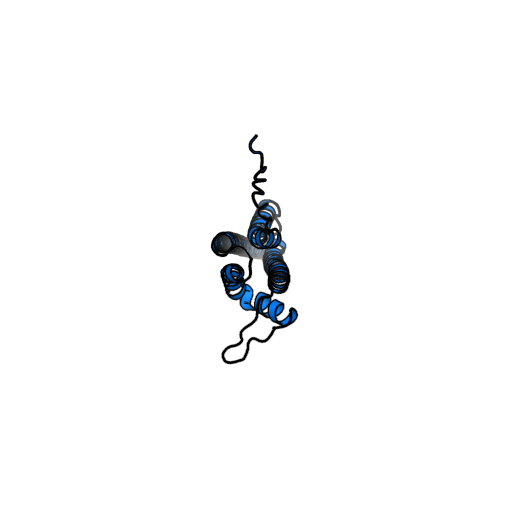-14.891 27.038 1.00 52.28 82 LYS A N 1
ATOM 660 C CA . LYS A 1 82 ? -7.005 -13.933 28.123 1.00 52.28 82 LYS A CA 1
ATOM 661 C C . LYS A 1 82 ? -7.883 -12.678 28.071 1.00 52.28 82 LYS A C 1
ATOM 663 O O . LYS A 1 82 ? -8.333 -12.255 27.005 1.00 52.28 82 LYS A O 1
ATOM 668 N N . LYS A 1 83 ? -8.131 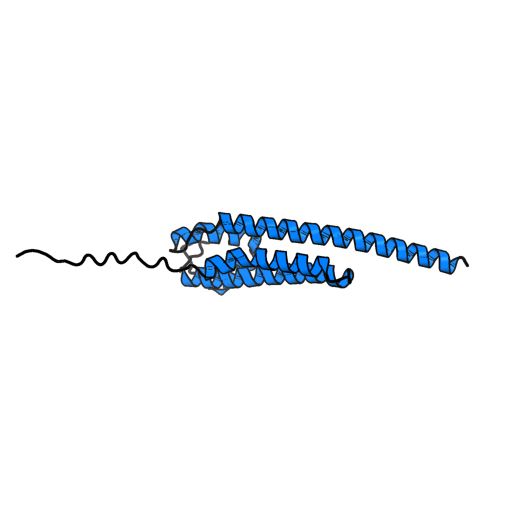-12.114 29.267 1.00 51.03 83 LYS A N 1
ATOM 669 C CA . LYS A 1 83 ? -8.816 -10.830 29.532 1.00 51.03 83 LYS A CA 1
ATOM 670 C C . LYS A 1 83 ? -8.394 -9.786 28.496 1.00 51.03 83 LYS A C 1
ATOM 672 O O . LYS A 1 83 ? -7.229 -9.760 28.124 1.00 51.03 83 LYS A O 1
ATOM 677 N N . GLU A 1 84 ? -9.324 -8.943 28.048 1.00 55.22 84 GLU A N 1
ATOM 678 C CA . GLU A 1 84 ? -9.060 -7.871 27.078 1.00 55.22 84 GLU A CA 1
ATOM 679 C C . GLU A 1 84 ? -7.874 -7.016 27.539 1.00 55.22 84 GLU A C 1
ATOM 681 O O . GLU A 1 84 ? -8.012 -6.171 28.421 1.00 55.22 84 GLU A O 1
ATOM 686 N N . ILE A 1 85 ? -6.695 -7.261 26.969 1.00 54.97 85 ILE A N 1
ATOM 687 C CA . ILE A 1 85 ? -5.529 -6.433 27.234 1.00 54.97 85 ILE A CA 1
ATOM 688 C C . ILE A 1 85 ? -5.695 -5.208 26.342 1.00 54.97 85 ILE A C 1
ATOM 690 O O . ILE A 1 85 ? -5.942 -5.321 25.136 1.00 54.97 85 ILE A O 1
ATOM 694 N N . TYR A 1 86 ? -5.556 -4.019 26.923 1.00 55.19 86 TYR A N 1
ATOM 695 C CA . TYR A 1 86 ? -5.263 -2.826 26.141 1.00 55.19 86 TYR A CA 1
ATOM 696 C C . TYR A 1 86 ? -3.892 -3.044 25.499 1.00 55.19 86 TYR A C 1
ATOM 698 O O . TYR A 1 86 ? -2.867 -2.664 26.052 1.00 55.19 86 TYR A O 1
ATOM 706 N N . GLY A 1 87 ? -3.855 -3.749 24.365 1.00 59.94 87 GLY A N 1
ATOM 707 C CA . GLY A 1 87 ? -2.645 -3.872 23.571 1.00 59.94 87 GLY A CA 1
ATOM 708 C C . GLY A 1 87 ? -2.171 -2.459 23.266 1.00 59.94 87 GLY A C 1
ATOM 709 O O . GLY A 1 87 ? -2.923 -1.687 22.664 1.00 59.94 87 GLY A O 1
ATOM 710 N N . GLY A 1 88 ? -0.977 -2.107 23.747 1.00 73.94 88 GLY A N 1
ATOM 711 C CA . GLY A 1 88 ? -0.403 -0.785 23.520 1.00 73.94 88 GLY A CA 1
ATOM 712 C C . GLY A 1 88 ? -0.354 -0.466 22.025 1.00 73.94 88 GLY A C 1
ATOM 713 O O . GLY A 1 88 ? -0.324 -1.375 21.191 1.00 73.94 88 GLY A O 1
ATOM 714 N N . SER A 1 89 ? -0.343 0.821 21.674 1.00 80.50 89 SER A N 1
ATOM 715 C CA . SER A 1 89 ? -0.316 1.280 20.274 1.00 80.50 89 SER A CA 1
ATOM 716 C C . SER A 1 89 ? 0.781 0.601 19.451 1.00 80.50 89 SER A C 1
ATOM 718 O O . SER A 1 89 ? 0.556 0.256 18.297 1.00 80.50 89 SER A O 1
ATOM 720 N N . PHE A 1 90 ? 1.924 0.312 20.078 1.00 85.25 90 PHE A N 1
ATOM 721 C CA . PHE A 1 90 ? 3.031 -0.413 19.464 1.00 85.25 90 PHE A CA 1
ATOM 722 C C . PHE A 1 90 ? 2.657 -1.847 19.054 1.00 85.25 90 PHE A C 1
ATOM 724 O O . PHE A 1 90 ? 2.889 -2.244 17.920 1.00 85.25 90 PHE A O 1
ATOM 731 N N . LEU A 1 91 ? 1.991 -2.614 19.924 1.00 86.00 91 LEU A N 1
ATOM 732 C CA . LEU A 1 91 ? 1.561 -3.977 19.593 1.00 86.00 91 LEU A CA 1
ATOM 733 C C . LEU A 1 91 ? 0.573 -3.978 18.417 1.00 86.00 91 LEU A C 1
ATOM 735 O O . LEU A 1 91 ? 0.678 -4.805 17.515 1.00 86.00 91 LEU A O 1
ATOM 739 N N . LYS A 1 92 ? -0.372 -3.030 18.407 1.00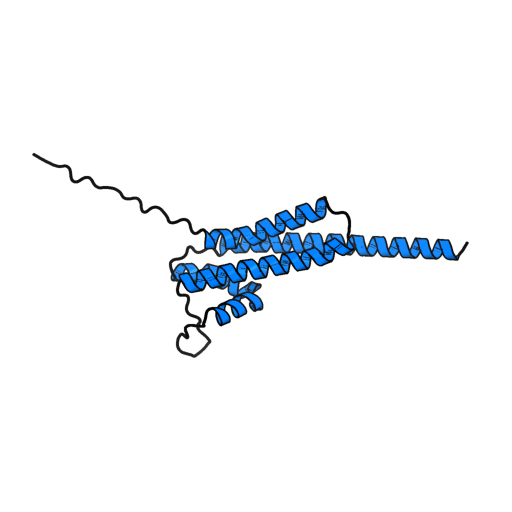 86.56 92 LYS A N 1
ATOM 740 C CA . LYS A 1 92 ? -1.338 -2.872 17.309 1.00 86.56 92 LYS A CA 1
ATOM 741 C C . LYS A 1 92 ? -0.643 -2.537 15.992 1.00 86.56 92 LYS A C 1
ATOM 743 O O . LYS A 1 92 ? -0.992 -3.129 14.977 1.00 86.56 92 LYS A O 1
ATOM 748 N N . PHE A 1 93 ? 0.355 -1.655 16.027 1.00 90.69 93 PHE A N 1
ATOM 749 C CA . PHE A 1 93 ? 1.172 -1.321 14.864 1.00 90.69 93 PHE A CA 1
ATOM 750 C C . PHE A 1 93 ? 1.839 -2.561 14.266 1.00 90.69 93 PHE A C 1
ATOM 752 O O . PHE A 1 93 ? 1.669 -2.817 13.080 1.00 90.69 93 PHE A O 1
ATOM 759 N N . PHE A 1 94 ? 2.510 -3.386 15.075 1.00 90.44 94 PHE A N 1
ATOM 760 C CA . PHE A 1 94 ? 3.149 -4.610 14.573 1.00 90.44 94 PHE A CA 1
ATOM 761 C C . PHE A 1 94 ? 2.146 -5.639 14.048 1.00 90.44 94 PHE A C 1
ATOM 763 O O . PHE A 1 94 ? 2.409 -6.278 13.033 1.00 90.44 94 PHE A O 1
ATOM 770 N N . ILE A 1 95 ? 0.978 -5.778 14.684 1.00 89.31 95 ILE A N 1
ATOM 771 C CA . ILE A 1 95 ? -0.099 -6.645 14.181 1.00 89.31 95 ILE A CA 1
ATOM 772 C C . ILE A 1 95 ? -0.599 -6.151 12.817 1.00 89.31 95 ILE A C 1
ATOM 774 O O . ILE A 1 95 ? -0.820 -6.954 11.910 1.00 89.31 95 ILE A O 1
ATOM 778 N N . PHE A 1 96 ? -0.788 -4.843 12.656 1.00 91.88 96 PHE A N 1
ATOM 779 C CA . PHE A 1 96 ? -1.192 -4.263 11.378 1.00 91.88 96 PHE A CA 1
ATOM 780 C C . PHE A 1 96 ? -0.103 -4.363 10.318 1.00 91.88 96 PHE A C 1
ATOM 782 O O . PHE A 1 96 ? -0.431 -4.649 9.175 1.00 91.88 96 PHE A O 1
ATOM 789 N N . LEU A 1 97 ? 1.165 -4.214 10.692 1.00 92.81 97 LEU A N 1
ATOM 790 C CA . LEU A 1 97 ? 2.283 -4.288 9.760 1.00 92.81 97 LEU A CA 1
ATOM 791 C C . LEU A 1 97 ? 2.512 -5.719 9.258 1.00 92.81 97 LEU A C 1
ATOM 793 O O . LEU A 1 97 ? 2.546 -5.961 8.057 1.00 92.81 97 LEU A O 1
ATOM 797 N N . LEU A 1 98 ? 2.656 -6.677 10.180 1.00 91.44 98 LEU A N 1
ATOM 798 C CA . LEU A 1 98 ? 3.052 -8.052 9.857 1.00 91.44 98 LEU A CA 1
ATOM 799 C C . LEU A 1 98 ? 1.901 -8.875 9.284 1.00 91.44 98 LEU A C 1
ATOM 801 O O . LEU A 1 98 ? 2.111 -9.726 8.427 1.00 91.44 98 LEU A O 1
ATOM 805 N N . LEU A 1 99 ? 0.678 -8.631 9.757 1.00 91.88 99 LEU A N 1
ATOM 806 C CA . LEU A 1 99 ? -0.513 -9.351 9.308 1.00 91.88 99 LEU A CA 1
ATOM 807 C C . LEU A 1 99 ? -1.388 -8.485 8.406 1.00 91.88 99 LEU A C 1
ATOM 809 O O . LEU A 1 99 ? -2.584 -8.745 8.336 1.00 91.88 99 LEU A O 1
ATOM 813 N N . TRP A 1 100 ? -0.825 -7.476 7.734 1.00 92.06 100 TRP A N 1
ATOM 814 C CA . TRP A 1 100 ? -1.570 -6.447 6.999 1.00 92.06 100 TRP A CA 1
ATOM 815 C C . TRP A 1 100 ? -2.705 -7.010 6.143 1.00 92.06 100 TRP A C 1
ATOM 817 O O . TRP A 1 100 ? -3.851 -6.588 6.278 1.00 92.06 100 TRP A O 1
ATOM 827 N N . MET A 1 101 ? -2.424 -8.050 5.355 1.00 87.75 101 MET A N 1
ATOM 828 C CA . MET A 1 101 ? -3.403 -8.669 4.455 1.00 87.75 101 MET A CA 1
ATOM 829 C C . MET A 1 101 ? -4.651 -9.219 5.173 1.00 87.75 101 MET A C 1
ATOM 831 O O . MET A 1 101 ? -5.720 -9.301 4.576 1.00 87.75 101 MET A O 1
ATOM 835 N N . TYR A 1 102 ? -4.544 -9.560 6.460 1.00 89.62 102 TYR A N 1
ATOM 836 C CA . TYR A 1 102 ? -5.641 -10.088 7.273 1.00 89.62 102 TYR A CA 1
ATOM 837 C C . TYR A 1 102 ? -6.135 -9.098 8.335 1.00 89.62 102 TYR A C 1
ATOM 839 O O . TYR A 1 102 ? -7.335 -8.843 8.460 1.00 89.62 102 TYR A O 1
ATOM 847 N N . SER A 1 103 ? -5.225 -8.523 9.119 1.00 87.81 103 SER A N 1
ATOM 848 C CA . SER A 1 103 ? -5.554 -7.634 10.231 1.00 87.81 103 SER A CA 1
ATOM 849 C C . SER A 1 103 ? -6.198 -6.338 9.750 1.00 87.81 103 SER A C 1
ATOM 851 O O . SER A 1 103 ? -7.089 -5.823 10.429 1.00 87.81 103 SER A O 1
ATOM 853 N N . TYR A 1 104 ? -5.824 -5.852 8.566 1.00 88.62 104 TYR A N 1
ATOM 854 C CA . TYR A 1 104 ? -6.336 -4.607 8.016 1.00 88.62 104 TYR A CA 1
ATOM 855 C C . TYR A 1 104 ? -7.807 -4.705 7.558 1.00 88.62 104 TYR A C 1
ATOM 857 O O . TYR A 1 104 ? -8.626 -3.925 8.062 1.00 88.62 104 TYR A O 1
ATOM 865 N N . PRO A 1 105 ? -8.227 -5.687 6.723 1.00 89.44 105 PRO A N 1
ATOM 866 C CA . PRO A 1 105 ? -9.649 -5.899 6.431 1.00 89.44 105 PRO A CA 1
ATOM 867 C C . PRO A 1 105 ? -10.478 -6.185 7.689 1.00 89.44 105 PRO A C 1
ATOM 869 O O . PRO A 1 105 ? -11.540 -5.591 7.894 1.00 89.44 105 PRO A O 1
ATOM 872 N N . VAL A 1 106 ? -9.977 -7.046 8.582 1.00 90.31 106 VAL A N 1
ATOM 873 C CA . VAL A 1 106 ? -10.677 -7.397 9.829 1.00 90.31 106 VAL A CA 1
ATOM 874 C C . VAL A 1 106 ? -10.888 -6.166 10.708 1.00 90.31 106 VAL A C 1
ATOM 876 O O . VAL A 1 106 ? -11.956 -6.007 11.307 1.00 90.31 106 VAL A O 1
ATOM 879 N N . TYR A 1 107 ? -9.905 -5.271 10.777 1.00 89.75 107 TYR A N 1
ATOM 880 C CA . TYR A 1 107 ? -10.027 -4.007 11.489 1.00 89.75 107 TYR A CA 1
ATOM 881 C C . TYR A 1 107 ? -11.109 -3.108 10.891 1.00 89.75 107 TYR A C 1
ATOM 883 O O . TYR A 1 107 ? -11.985 -2.647 11.625 1.00 89.75 107 TYR A O 1
ATOM 891 N N . LEU A 1 108 ? -11.110 -2.906 9.572 1.00 89.75 108 LEU A N 1
ATOM 892 C CA . LEU A 1 108 ? -12.099 -2.054 8.904 1.00 89.75 108 LEU A CA 1
ATOM 893 C C . LEU A 1 108 ? -13.525 -2.612 8.939 1.00 89.75 108 LEU A C 1
ATOM 895 O O . LEU A 1 108 ? -14.480 -1.840 8.856 1.00 89.75 108 LEU A O 1
ATOM 899 N N . PHE A 1 109 ? -13.682 -3.923 9.117 1.00 89.50 109 PHE A N 1
ATOM 900 C CA . PHE A 1 109 ? -14.965 -4.531 9.454 1.00 89.50 109 PHE A CA 1
ATOM 901 C C . PHE A 1 109 ? -15.359 -4.248 10.910 1.00 89.50 109 PHE A C 1
ATOM 903 O O . PHE A 1 109 ? -16.477 -3.817 11.202 1.00 89.50 109 PHE A O 1
ATOM 910 N N . ARG A 1 110 ? -14.429 -4.460 11.850 1.00 86.81 110 ARG A N 1
ATOM 911 C CA . ARG A 1 110 ? -14.691 -4.326 13.291 1.00 86.81 110 ARG A CA 1
ATOM 912 C C . ARG A 1 110 ? -14.863 -2.884 13.750 1.00 86.81 110 ARG A C 1
ATOM 914 O O . ARG A 1 110 ? -15.590 -2.685 14.718 1.00 86.81 110 ARG A O 1
ATOM 921 N N . ARG A 1 111 ? -14.280 -1.887 13.070 1.00 88.00 111 ARG A N 1
ATOM 922 C CA . ARG A 1 111 ? -14.387 -0.454 13.428 1.00 88.00 111 ARG A CA 1
ATOM 923 C C . ARG A 1 111 ? -15.837 0.027 13.562 1.00 88.00 111 ARG A C 1
ATOM 925 O O . ARG A 1 111 ? -16.097 0.911 14.371 1.00 88.00 111 ARG A O 1
ATOM 932 N N . GLY A 1 112 ? -16.776 -0.617 12.855 1.00 84.50 112 GLY A N 1
ATOM 933 C CA . GLY A 1 112 ? -18.222 -0.403 12.993 1.00 84.50 112 GLY A CA 1
ATOM 934 C C . GLY A 1 112 ? -18.736 -0.537 14.429 1.00 84.50 112 GLY A C 1
ATOM 935 O O . GLY A 1 112 ? -19.623 0.197 14.847 1.00 84.50 112 GLY A O 1
ATOM 936 N N . LYS A 1 113 ? -18.137 -1.437 15.216 1.00 85.69 113 LYS A N 1
ATOM 937 C CA . LYS A 1 113 ? -18.498 -1.684 16.621 1.00 85.69 113 LYS A CA 1
ATOM 938 C C . LYS A 1 113 ? -17.886 -0.675 17.597 1.00 85.69 113 LYS A C 1
ATOM 940 O O . LYS A 1 113 ? -18.261 -0.666 18.762 1.00 85.69 113 LYS A O 1
ATOM 945 N N . TYR A 1 114 ? -16.946 0.147 17.133 1.00 83.00 114 TYR A N 1
ATOM 946 C CA . TYR A 1 114 ? -16.184 1.099 17.944 1.00 83.00 114 TYR A CA 1
ATOM 947 C C . TYR A 1 114 ? -16.465 2.557 17.536 1.00 83.00 114 TYR A C 1
ATOM 949 O O . TYR A 1 114 ? -15.644 3.436 17.765 1.00 83.00 114 TYR A O 1
ATOM 957 N N . GLY A 1 115 ? -17.612 2.820 16.898 1.00 80.00 115 GLY A N 1
ATOM 958 C CA . GLY A 1 115 ? -18.040 4.172 16.512 1.00 80.00 115 GLY A CA 1
ATOM 959 C C . GLY A 1 115 ? -17.491 4.686 15.174 1.00 80.00 115 GLY A C 1
ATOM 960 O O . GLY A 1 115 ? -17.771 5.825 14.806 1.00 80.00 115 GLY A O 1
ATOM 961 N N . GLY A 1 116 ? -16.737 3.871 14.426 1.00 84.44 116 GLY A N 1
ATOM 962 C CA . GLY A 1 116 ? -16.324 4.167 13.049 1.00 84.44 116 GLY A CA 1
ATOM 963 C C . GLY A 1 116 ? -17.323 3.646 12.009 1.00 84.44 116 GLY A C 1
ATOM 964 O O . GLY A 1 116 ? -18.177 2.818 12.311 1.00 84.44 116 GLY A O 1
ATOM 965 N N . ARG A 1 117 ? -17.214 4.078 10.746 1.00 86.88 117 ARG A N 1
ATOM 966 C CA . ARG A 1 117 ? -18.007 3.488 9.645 1.00 86.88 117 ARG A CA 1
ATOM 967 C C . ARG A 1 117 ? -17.404 2.155 9.215 1.00 86.88 117 ARG A C 1
ATOM 969 O O . ARG A 1 117 ? -16.190 2.052 9.137 1.00 86.88 117 ARG A O 1
ATOM 976 N N . ASN A 1 118 ? -18.218 1.151 8.890 1.00 89.50 118 ASN A N 1
ATOM 977 C CA . ASN A 1 118 ? -17.700 -0.063 8.256 1.00 89.50 118 ASN A CA 1
ATOM 978 C C . ASN A 1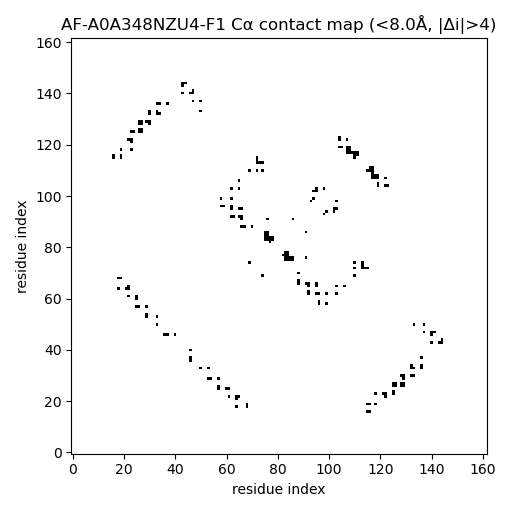 118 ? -17.192 0.281 6.845 1.00 89.50 118 ASN A C 1
ATOM 980 O O . ASN A 1 118 ? -17.961 0.759 6.011 1.00 89.50 118 ASN A O 1
ATOM 984 N N . LEU A 1 119 ? -15.901 0.058 6.607 1.00 90.94 119 LEU A N 1
ATOM 985 C CA . LEU A 1 119 ? -15.219 0.364 5.346 1.00 90.94 119 LEU A CA 1
ATOM 986 C C . LEU A 1 119 ? -14.613 -0.890 4.705 1.00 90.94 119 LEU A C 1
ATOM 988 O O . LEU A 1 119 ? -13.750 -0.782 3.840 1.00 90.94 119 LEU A O 1
ATOM 992 N N . LEU A 1 120 ? -15.072 -2.080 5.106 1.00 91.88 120 LEU A N 1
ATOM 993 C CA . LEU A 1 120 ? -14.574 -3.348 4.578 1.00 91.88 120 LEU A CA 1
ATOM 994 C C . LEU A 1 120 ? -14.694 -3.414 3.050 1.00 91.88 120 LEU A C 1
ATOM 996 O O . LEU A 1 120 ? -13.694 -3.607 2.372 1.00 91.88 120 LEU A O 1
ATOM 1000 N N . TYR A 1 121 ? -15.898 -3.221 2.509 1.00 92.31 121 TYR A N 1
ATOM 1001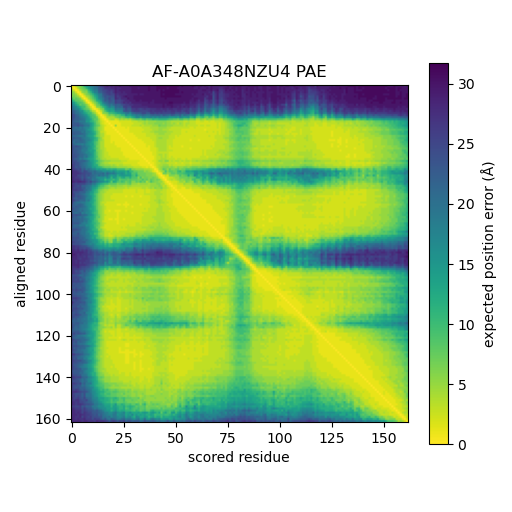 C CA . TYR A 1 121 ? -16.146 -3.314 1.067 1.00 92.31 121 TYR A CA 1
ATOM 1002 C C . TYR A 1 121 ? -15.343 -2.313 0.226 1.00 92.31 121 TYR A C 1
ATOM 1004 O O . TYR A 1 121 ? -14.651 -2.758 -0.691 1.00 92.31 121 TYR A O 1
ATOM 1012 N N . PRO A 1 122 ? -15.368 -0.993 0.514 1.00 93.12 122 PRO A N 1
ATOM 1013 C CA . PRO A 1 122 ? -14.579 -0.051 -0.272 1.00 93.12 122 PRO A CA 1
ATOM 1014 C C . PRO A 1 122 ? -13.073 -0.310 -0.133 1.00 93.12 122 PRO A C 1
ATOM 1016 O O . PRO A 1 122 ? -12.332 -0.090 -1.088 1.00 93.12 122 PRO A O 1
ATOM 1019 N N . MET A 1 123 ? -12.614 -0.840 1.007 1.00 91.25 123 MET A N 1
ATOM 1020 C CA . MET A 1 123 ? -11.219 -1.246 1.132 1.00 91.25 123 MET A CA 1
ATOM 1021 C C . MET A 1 123 ? -10.883 -2.482 0.305 1.00 91.25 123 MET A C 1
ATOM 1023 O O . MET A 1 123 ? -9.869 -2.469 -0.379 1.00 91.25 123 MET A O 1
ATOM 1027 N N . ILE A 1 124 ? -11.692 -3.544 0.351 1.00 93.81 124 ILE A N 1
ATOM 1028 C CA . ILE A 1 124 ? -11.447 -4.751 -0.453 1.00 93.81 124 ILE A CA 1
ATOM 1029 C C . ILE A 1 124 ? -11.326 -4.364 -1.925 1.00 93.81 124 ILE A C 1
ATOM 1031 O O . ILE A 1 124 ? -10.375 -4.771 -2.582 1.00 93.81 124 ILE A O 1
ATOM 1035 N N . PHE A 1 125 ? -12.230 -3.516 -2.413 1.00 95.38 125 PHE A N 1
ATOM 1036 C CA . PHE A 1 125 ? -12.162 -2.977 -3.767 1.00 95.38 125 PHE A CA 1
ATOM 1037 C C . PHE A 1 125 ? -10.817 -2.284 -4.059 1.00 95.38 125 PHE A C 1
ATOM 1039 O O . PHE A 1 125 ? -10.161 -2.596 -5.051 1.00 95.38 125 PHE A O 1
ATOM 1046 N N . SER A 1 126 ? -10.370 -1.402 -3.162 1.00 95.00 126 SER A N 1
ATOM 1047 C CA . SER A 1 126 ? -9.083 -0.699 -3.265 1.00 95.00 126 SER A CA 1
ATOM 1048 C C . SER A 1 126 ? -7.871 -1.643 -3.255 1.00 95.00 126 SER A C 1
ATOM 1050 O O . SER A 1 126 ? -6.989 -1.530 -4.107 1.00 95.00 126 SER A O 1
ATOM 1052 N N . ILE A 1 127 ? -7.847 -2.622 -2.343 1.00 93.06 127 ILE A N 1
ATOM 1053 C CA . ILE A 1 127 ? -6.783 -3.634 -2.245 1.00 93.06 127 ILE A CA 1
ATOM 1054 C C . ILE A 1 127 ? -6.726 -4.474 -3.518 1.00 93.06 127 ILE A C 1
ATOM 1056 O O . ILE A 1 127 ? -5.639 -4.710 -4.033 1.00 93.06 127 ILE A O 1
ATOM 1060 N N . VAL A 1 128 ? -7.874 -4.916 -4.035 1.00 95.88 128 VAL A N 1
ATOM 1061 C CA . VAL A 1 128 ? -7.937 -5.738 -5.249 1.00 95.88 128 VAL A CA 1
ATOM 1062 C C . VAL A 1 128 ? -7.349 -4.984 -6.438 1.00 95.88 128 VAL A C 1
ATOM 1064 O O . VAL A 1 128 ? -6.497 -5.533 -7.131 1.00 95.88 128 VAL A O 1
ATOM 1067 N N . ILE A 1 129 ? -7.726 -3.718 -6.639 1.00 96.75 129 ILE A N 1
ATOM 1068 C CA . ILE A 1 129 ? -7.152 -2.884 -7.708 1.00 96.75 129 ILE A CA 1
ATOM 1069 C C . ILE A 1 129 ? -5.639 -2.748 -7.544 1.00 96.75 129 ILE A C 1
ATOM 1071 O O . ILE A 1 129 ? -4.900 -2.892 -8.520 1.00 96.75 129 ILE A O 1
ATOM 1075 N N . PHE A 1 130 ? -5.173 -2.504 -6.321 1.00 95.56 130 PHE A N 1
ATOM 1076 C CA . PHE A 1 130 ? -3.755 -2.333 -6.036 1.00 95.56 130 PHE A CA 1
ATOM 1077 C C . PHE A 1 130 ? -2.942 -3.607 -6.260 1.00 95.56 130 PHE A C 1
ATOM 1079 O O . PHE A 1 130 ? -1.900 -3.554 -6.913 1.00 95.56 130 PHE A O 1
ATOM 1086 N N . ILE A 1 131 ? -3.427 -4.759 -5.791 1.00 94.69 131 ILE A N 1
ATOM 1087 C CA . ILE A 1 131 ? -2.785 -6.060 -6.010 1.00 94.69 131 ILE A CA 1
ATOM 1088 C C . ILE A 1 131 ? -2.764 -6.400 -7.501 1.00 94.69 131 ILE A C 1
ATOM 1090 O O . ILE A 1 131 ? -1.710 -6.766 -8.013 1.00 94.69 131 ILE A O 1
ATOM 1094 N N . ILE A 1 132 ? -3.885 -6.249 -8.215 1.00 96.69 132 ILE A N 1
ATOM 1095 C CA . ILE A 1 132 ? -3.940 -6.535 -9.656 1.00 96.69 132 ILE A CA 1
ATOM 1096 C C . ILE A 1 132 ? -2.977 -5.621 -10.418 1.00 96.69 132 ILE A C 1
ATOM 1098 O O . ILE A 1 132 ? -2.199 -6.108 -11.232 1.00 96.69 132 ILE A O 1
ATOM 1102 N N . SER A 1 133 ? -2.982 -4.317 -10.126 1.00 95.38 133 SER A N 1
ATOM 1103 C CA . SER A 1 133 ? -2.123 -3.341 -10.808 1.00 95.38 133 SER A CA 1
ATOM 1104 C C . SER A 1 133 ? -0.642 -3.613 -10.553 1.00 95.38 133 SER A C 1
ATOM 1106 O O . SER A 1 133 ? 0.133 -3.722 -11.499 1.00 95.38 133 SER A O 1
ATOM 1108 N N . SER A 1 134 ? -0.248 -3.762 -9.285 1.00 94.62 134 SER A N 1
ATOM 1109 C CA . SER A 1 134 ? 1.146 -4.042 -8.919 1.00 94.62 134 SER A CA 1
ATOM 1110 C C . SER A 1 134 ? 1.635 -5.372 -9.490 1.00 94.62 134 SER A C 1
ATOM 1112 O O . SER A 1 134 ? 2.730 -5.415 -10.044 1.00 94.62 134 SER A O 1
ATOM 1114 N N . SER A 1 135 ? 0.814 -6.426 -9.438 1.00 94.69 135 SER A N 1
ATOM 1115 C CA . SER A 1 135 ? 1.164 -7.733 -10.007 1.00 94.69 135 SER A CA 1
ATOM 1116 C C . SER A 1 135 ? 1.321 -7.652 -11.522 1.00 94.69 135 SER A C 1
ATOM 1118 O O . SER A 1 135 ? 2.320 -8.123 -12.055 1.00 94.69 135 SER A O 1
ATOM 1120 N N . TYR A 1 136 ? 0.367 -7.030 -12.221 1.00 95.38 136 TYR A N 1
ATOM 1121 C CA . TYR A 1 136 ? 0.418 -6.878 -13.674 1.00 95.38 136 TYR A CA 1
ATOM 1122 C C . TYR A 1 136 ? 1.676 -6.129 -14.122 1.00 95.38 136 TYR A C 1
ATOM 1124 O O . TYR A 1 136 ? 2.397 -6.608 -14.994 1.00 95.38 136 TYR A O 1
ATOM 1132 N N . ILE A 1 137 ? 1.963 -4.984 -13.497 1.00 93.31 137 ILE A N 1
ATOM 1133 C CA . ILE A 1 137 ? 3.143 -4.175 -13.818 1.00 93.31 137 ILE A CA 1
ATOM 1134 C C . ILE A 1 137 ? 4.425 -4.965 -13.527 1.00 93.31 137 ILE A C 1
ATOM 1136 O O . ILE A 1 137 ? 5.330 -4.970 -14.356 1.00 93.31 137 ILE A O 1
ATOM 1140 N N . TYR A 1 138 ? 4.492 -5.670 -12.395 1.00 92.06 138 TYR A N 1
ATOM 1141 C CA . TYR A 1 138 ? 5.639 -6.512 -12.056 1.00 92.06 138 TYR A CA 1
ATOM 1142 C C . TYR A 1 138 ? 5.894 -7.589 -13.121 1.00 92.06 138 TYR A C 1
ATOM 1144 O O . TYR A 1 138 ? 6.999 -7.672 -13.650 1.00 92.06 138 TYR A O 1
ATOM 1152 N N . TYR A 1 139 ? 4.865 -8.350 -13.508 1.00 92.06 139 TYR A N 1
ATOM 1153 C CA . TYR A 1 139 ? 4.989 -9.360 -14.564 1.00 92.06 139 TYR A CA 1
ATOM 1154 C C . TYR A 1 139 ? 5.385 -8.754 -15.915 1.00 92.06 139 TYR A C 1
ATOM 1156 O O . TYR A 1 139 ? 6.213 -9.322 -16.625 1.00 92.06 139 TYR A O 1
ATOM 1164 N N . ALA A 1 140 ? 4.822 -7.598 -16.273 1.00 91.31 140 ALA A N 1
ATOM 1165 C CA . ALA A 1 140 ? 5.146 -6.918 -17.522 1.00 91.31 140 ALA A CA 1
ATOM 1166 C C . ALA A 1 140 ? 6.614 -6.460 -17.572 1.00 91.31 140 ALA A C 1
ATOM 1168 O O . ALA A 1 140 ? 7.249 -6.563 -18.620 1.00 91.31 140 ALA A O 1
ATOM 1169 N N . LEU A 1 141 ? 7.162 -5.972 -16.456 1.00 89.56 141 LEU A N 1
ATOM 1170 C CA . LEU A 1 141 ? 8.568 -5.574 -16.365 1.00 89.56 141 LEU A CA 1
ATOM 1171 C C . LEU A 1 141 ? 9.513 -6.771 -16.371 1.00 89.56 141 LEU A C 1
ATOM 1173 O O . LEU A 1 141 ? 10.534 -6.717 -17.050 1.00 89.56 141 LEU A O 1
ATOM 1177 N N . GLU A 1 142 ? 9.167 -7.847 -15.667 1.00 88.75 142 GLU A N 1
ATOM 1178 C CA . GLU A 1 142 ? 9.975 -9.069 -15.641 1.00 88.75 142 GLU A CA 1
ATOM 1179 C C . GLU A 1 142 ? 10.126 -9.655 -17.054 1.00 88.75 142 GLU A C 1
ATOM 1181 O O . GLU A 1 142 ? 11.228 -9.994 -17.480 1.00 88.75 142 GLU A O 1
ATOM 1186 N N . LEU A 1 143 ? 9.036 -9.683 -17.831 1.00 89.31 143 LEU A N 1
ATOM 1187 C CA . LEU A 1 143 ? 9.067 -10.120 -19.229 1.00 89.31 143 LEU A CA 1
ATOM 1188 C C . LEU A 1 143 ? 9.996 -9.252 -20.090 1.00 89.31 143 LEU A C 1
ATOM 1190 O O . LEU A 1 143 ? 10.802 -9.791 -20.849 1.00 89.31 143 LEU A O 1
ATOM 1194 N N . ARG A 1 144 ? 9.924 -7.921 -19.946 1.00 87.75 144 ARG A N 1
ATOM 1195 C CA . ARG A 1 144 ? 10.806 -6.990 -20.671 1.00 87.75 144 ARG A CA 1
ATOM 1196 C C . ARG A 1 144 ? 12.272 -7.173 -20.283 1.00 87.75 144 ARG A C 1
ATOM 1198 O O . ARG A 1 144 ? 13.134 -7.190 -21.154 1.00 87.75 144 ARG A O 1
ATOM 1205 N N . TYR A 1 145 ? 12.549 -7.353 -18.994 1.00 86.62 145 TYR A N 1
ATOM 1206 C CA . TYR A 1 145 ? 13.901 -7.573 -18.486 1.00 86.62 145 TYR A CA 1
ATOM 1207 C C . TYR A 1 145 ? 14.542 -8.836 -19.082 1.00 86.62 145 TYR A C 1
ATOM 1209 O O . TYR A 1 145 ? 15.683 -8.799 -19.544 1.00 86.62 145 TYR A O 1
ATOM 1217 N N . VAL A 1 146 ? 13.791 -9.941 -19.132 1.00 88.12 146 VAL A N 1
ATOM 1218 C CA . VAL A 1 146 ? 14.256 -11.207 -19.720 1.00 88.12 146 VAL A CA 1
ATOM 1219 C C . VAL A 1 146 ? 14.546 -11.063 -21.219 1.00 88.12 146 VAL A C 1
ATOM 1221 O O . VAL A 1 146 ? 15.551 -11.587 -21.707 1.00 88.12 146 VAL A O 1
ATOM 1224 N N . GLU A 1 147 ? 13.696 -10.348 -21.959 1.00 88.62 147 GLU A N 1
ATOM 1225 C CA . GLU A 1 147 ? 13.888 -10.117 -23.394 1.00 88.62 147 GLU A CA 1
ATOM 1226 C C . GLU A 1 147 ? 15.136 -9.265 -23.682 1.00 88.62 147 GLU A C 1
ATOM 1228 O O . GLU A 1 147 ? 15.930 -9.596 -24.571 1.00 88.62 147 GLU A O 1
ATOM 1233 N N . GLU A 1 148 ? 15.364 -8.212 -22.896 1.00 86.88 148 GLU A N 1
ATOM 1234 C CA . GLU A 1 148 ? 16.546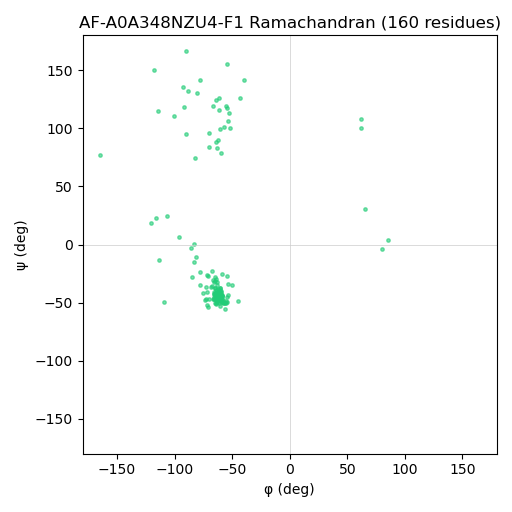 -7.361 -23.026 1.00 86.88 148 GLU A CA 1
ATOM 1235 C C . GLU A 1 148 ? 17.850 -8.098 -22.704 1.00 86.88 148 GLU A C 1
ATOM 1237 O O . GLU A 1 148 ? 18.818 -7.966 -23.461 1.00 86.88 148 GLU A O 1
ATOM 1242 N N . ASP A 1 149 ? 17.888 -8.919 -21.648 1.00 87.06 149 ASP A N 1
ATOM 1243 C CA . ASP A 1 149 ? 19.068 -9.733 -21.318 1.00 87.06 149 ASP A CA 1
ATOM 1244 C C . ASP A 1 149 ? 19.374 -10.740 -22.440 1.00 87.06 149 ASP A C 1
ATOM 1246 O O . ASP A 1 149 ? 20.519 -10.878 -22.885 1.00 87.06 149 ASP A O 1
ATOM 1250 N N . ALA A 1 150 ? 18.344 -11.390 -22.992 1.00 89.25 150 ALA A N 1
ATOM 1251 C CA . ALA A 1 150 ? 18.502 -12.305 -24.120 1.00 89.25 150 ALA A CA 1
ATOM 1252 C C . ALA A 1 150 ? 19.070 -11.599 -25.367 1.00 89.25 150 ALA A C 1
ATOM 1254 O O . ALA A 1 150 ? 19.957 -12.137 -26.042 1.00 89.25 150 ALA A O 1
ATOM 1255 N N . LEU A 1 151 ? 18.603 -10.383 -25.668 1.00 89.62 151 LEU A N 1
ATOM 1256 C CA . LEU A 1 151 ? 19.118 -9.560 -26.765 1.00 89.62 151 LEU A CA 1
ATOM 1257 C C . LEU A 1 151 ? 20.568 -9.122 -26.527 1.00 89.62 151 LEU A C 1
ATOM 1259 O O . LEU A 1 151 ? 21.381 -9.186 -27.455 1.00 89.62 151 LEU A O 1
ATOM 1263 N N . GLN A 1 152 ? 20.917 -8.703 -25.310 1.00 88.94 152 GLN A N 1
ATOM 1264 C CA . GLN A 1 152 ? 22.287 -8.321 -24.961 1.00 88.94 152 GLN A CA 1
ATOM 1265 C C . GLN A 1 152 ? 23.254 -9.498 -25.107 1.00 88.94 152 GLN A C 1
ATOM 1267 O O . GLN A 1 152 ? 24.295 -9.353 -25.755 1.00 88.94 152 GLN A O 1
ATOM 1272 N N . ARG A 1 153 ? 22.886 -10.688 -24.617 1.00 87.81 153 ARG A N 1
ATOM 1273 C CA . ARG A 1 153 ? 23.683 -11.912 -24.798 1.00 87.81 153 ARG A CA 1
ATOM 1274 C C . ARG A 1 153 ? 23.896 -12.236 -26.273 1.00 87.81 153 ARG A C 1
ATOM 1276 O O . ARG A 1 153 ? 25.031 -12.468 -26.680 1.00 87.81 153 ARG A O 1
ATOM 1283 N N . ARG A 1 154 ? 22.847 -12.184 -27.105 1.00 89.31 154 ARG A N 1
ATOM 1284 C CA . ARG A 1 154 ? 22.966 -12.411 -28.562 1.00 89.31 154 ARG A CA 1
ATOM 1285 C C . ARG A 1 154 ? 23.933 -11.427 -29.226 1.00 89.31 154 ARG A C 1
ATOM 1287 O O . ARG A 1 154 ? 24.768 -11.844 -30.026 1.00 89.31 154 ARG A O 1
ATOM 1294 N N . LYS A 1 155 ? 23.860 -10.136 -28.881 1.00 90.00 155 LYS A N 1
ATOM 1295 C CA . LYS A 1 155 ? 24.783 -9.112 -29.406 1.00 90.00 155 LYS A CA 1
ATOM 1296 C C . LYS A 1 155 ? 26.235 -9.392 -29.007 1.00 90.00 155 LYS A C 1
ATOM 1298 O O . LYS A 1 155 ? 27.123 -9.237 -29.842 1.00 90.00 155 LYS A O 1
ATOM 1303 N N . LEU A 1 156 ? 26.476 -9.827 -27.769 1.00 87.62 156 LEU A N 1
ATOM 1304 C CA . LEU A 1 156 ? 27.811 -10.197 -27.287 1.00 87.62 156 LEU A CA 1
ATOM 1305 C C . LEU A 1 156 ? 28.382 -11.408 -28.037 1.00 87.62 156 LEU A C 1
ATOM 1307 O O . LEU A 1 156 ? 29.534 -11.358 -28.462 1.00 87.62 156 LEU A O 1
ATOM 1311 N N . TYR A 1 157 ? 27.576 -12.449 -28.275 1.00 84.88 157 TYR A N 1
ATOM 1312 C CA . TYR A 1 157 ? 28.008 -13.607 -29.066 1.00 84.88 157 TYR A CA 1
ATOM 1313 C C . TYR A 1 157 ? 28.444 -13.206 -30.478 1.00 84.88 157 TYR A C 1
ATOM 1315 O O . TYR A 1 157 ? 29.550 -13.545 -30.887 1.00 84.88 157 TYR A O 1
ATOM 1323 N N . HIS A 1 158 ? 27.634 -12.423 -31.197 1.00 84.12 158 HIS A N 1
ATOM 1324 C CA . HIS A 1 158 ? 27.983 -11.981 -32.552 1.00 84.12 158 HIS A CA 1
ATOM 1325 C C . HIS A 1 158 ? 29.213 -11.069 -32.611 1.00 84.12 158 HIS A C 1
ATOM 1327 O O . HIS A 1 158 ? 29.902 -11.045 -33.631 1.00 84.12 158 HIS A O 1
ATOM 1333 N N . ARG A 1 159 ? 29.491 -10.314 -31.541 1.00 84.06 159 ARG A N 1
ATOM 1334 C CA . ARG A 1 159 ? 30.679 -9.459 -31.450 1.00 84.06 159 ARG A CA 1
ATOM 1335 C C . ARG A 1 159 ? 31.962 -10.267 -31.264 1.00 84.06 159 ARG A C 1
ATOM 1337 O O . ARG A 1 159 ? 32.976 -9.871 -31.815 1.00 84.06 159 ARG A O 1
ATOM 1344 N N . ASN A 1 160 ? 31.913 -11.369 -30.516 1.00 78.94 160 ASN A N 1
ATOM 1345 C CA . ASN A 1 160 ? 33.086 -12.200 -30.224 1.00 78.94 160 ASN A CA 1
ATOM 1346 C C . ASN A 1 160 ? 33.423 -13.211 -31.335 1.00 78.94 160 ASN A C 1
ATOM 1348 O O . ASN A 1 160 ? 34.507 -13.783 -31.320 1.00 78.94 160 ASN A O 1
ATOM 1352 N N . THR A 1 161 ? 32.505 -13.466 -32.273 1.00 76.81 161 THR A N 1
ATOM 1353 C CA . THR A 1 161 ? 32.716 -14.376 -33.417 1.00 76.81 161 THR A CA 1
ATOM 1354 C C . THR A 1 161 ? 33.146 -13.663 -34.708 1.00 76.81 161 THR A C 1
ATOM 1356 O O . THR A 1 161 ? 33.177 -14.298 -35.760 1.00 76.81 161 THR A O 1
ATOM 1359 N N . ARG A 1 162 ? 33.407 -12.353 -34.657 1.00 56.69 162 ARG A N 1
ATOM 1360 C CA . ARG A 1 162 ? 34.008 -11.558 -35.740 1.00 56.69 162 ARG A CA 1
ATOM 1361 C C . ARG A 1 162 ? 35.419 -11.157 -35.349 1.00 56.69 162 ARG A C 1
ATOM 1363 O O . ARG A 1 162 ? 36.257 -11.112 -36.270 1.00 56.69 162 ARG A O 1
#

Sequence (162 aa):
MEESKRTESSIPAKKIDIIGFLMVISPLISSIFLWYWFLYIDVIVVMTQYIFVVLALTVLFTTILATIDSHRLGLKVRIFGKKEIYGGSFLKFFIFLLLWMYSYPVYLFRRGKYGGRNLLYPMIFSIVIFIISSSYIYYALELRYVEEDALQRRKLYHRNTR